Protein 2HQV (pdb70)

Organism: Agrobacterium fabrum (strain C58 / ATCC 33970) (NCBI:txid176299)

Nearest PDB structures (foldseek):
  2hqv-assembly1_A-2  TM=1.006E+00  e=1.613E-30  Agrobacterium fabrum str. C58
  2ph0-assembly1_A  TM=9.388E-01  e=8.895E-14  Pectobacterium carotovorum
  6u9j-assembly1_A  TM=9.010E-01  e=1.055E-13  Escherichia coli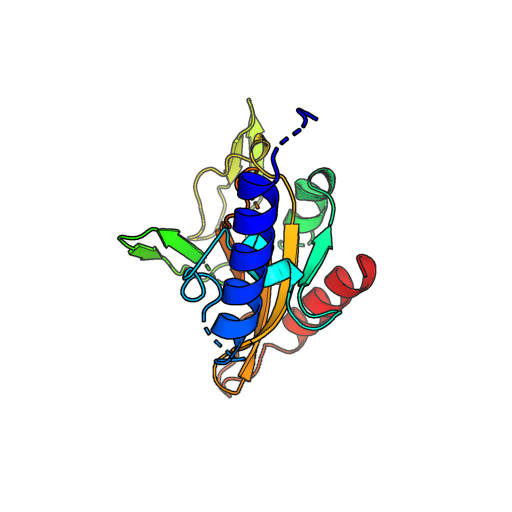 O157:H7
  2ovi-assembly1_D  TM=9.198E-01  e=8.897E-12  Escherichia coli O157:H7
  2j0p-assembly1_A  TM=7.782E-01  e=1.618E-04  Yersinia enterocolitica

InterPro domains:
  IPR010413 Intracellular heme transport protein HutX-like [PF06228] (32-168)
  IPR010413 Intracellular heme transport protein HutX-like [PIRSF030840] (1-173)
  IPR010413 Intracellular heme transport protein HutX-like [TIGR04108] (19-168)
  IPR010413 Intracellular heme transport protein HutX-like [cd16829] (27-169)
  IPR053733 Heme Transport and Utilization Superfamily [G3DSA:3.40.1570.10] (1-174)
  IPR053733 Heme Transport and Utilization Superfamily [SSF144064] (4-171)

CATH classification: 3.40.1570.10

B-factor: mean 42.01, std 12.91, range [23.33, 75.44]

Structure (mmCIF, N/CA/C/O backbone):
data_2HQV
#
_entry.id   2HQV
#
_cell.length_a   66.239
_cell.length_b   72.322
_cell.length_c   104.726
_cell.angle_alpha   90.00
_cell.angle_beta   90.00
_cell.angle_gamma   90.00
#
_symmetry.space_group_name_H-M   'I 2 2 2'
#
loop_
_entity.id
_entity.type
_entity.pdbx_description
1 polymer AGR_C_4470p
2 water water
#
loop_
_atom_site.group_PDB
_atom_site.id
_atom_site.type_symbol
_atom_site.label_atom_id
_atom_site.label_alt_id
_atom_site.label_comp_id
_atom_site.label_asym_id
_atom_site.label_entity_id
_atom_site.label_seq_id
_atom_site.pdbx_PDB_ins_code
_atom_site.Cartn_x
_atom_site.Cartn_y
_atom_site.Cartn_z
_atom_site.occupancy
_atom_site.B_iso_or_equiv
_atom_site.auth_seq_id
_atom_site.auth_comp_id
_atom_site.auth_asym_id
_atom_site.auth_atom_id
_atom_site.pdbx_PDB_model_num
ATOM 1 N N . ALA A 1 11 ? 32.104 20.801 56.017 1.00 73.95 11 ALA A N 1
ATOM 2 C CA . ALA A 1 11 ? 30.931 21.238 56.827 1.00 73.81 11 ALA A CA 1
ATOM 3 C C . ALA A 1 11 ? 31.130 20.885 58.298 1.00 73.53 11 ALA A C 1
ATOM 4 O O . ALA A 1 11 ? 31.236 21.769 59.149 1.00 73.42 11 ALA A O 1
ATOM 6 N N . TYR A 1 12 ? 31.181 19.588 58.589 1.00 73.08 12 TYR A N 1
ATOM 7 C CA . TYR A 1 12 ? 31.366 19.116 59.957 1.00 72.37 12 TYR A CA 1
ATOM 8 C C . TYR A 1 12 ? 32.776 19.457 60.431 1.00 71.21 12 TYR A C 1
ATOM 9 O O . TYR A 1 12 ? 33.716 19.479 59.638 1.00 71.43 12 TYR A O 1
ATOM 18 N N . PRO A 1 13 ? 32.940 19.740 61.733 1.00 69.98 13 PRO A N 1
ATOM 19 C CA . PRO A 1 13 ? 34.268 20.075 62.251 1.00 68.92 13 PRO A CA 1
ATOM 20 C C . PRO A 1 13 ? 35.287 18.960 62.030 1.00 67.11 13 PRO A C 1
ATOM 21 O O . PRO A 1 13 ? 34.944 17.777 62.041 1.00 65.55 13 PRO A O 1
ATOM 33 N N . SER A 1 15 ? 38.932 16.935 63.040 1.00 60.01 15 SER A N 1
ATOM 34 C CA . SER A 1 15 ? 39.658 16.549 64.243 1.00 58.18 15 SER A CA 1
ATOM 35 C C . SER A 1 15 ? 41.134 16.587 63.861 1.00 58.00 15 SER A C 1
ATOM 36 O O . SER A 1 15 ? 41.473 16.495 62.680 1.00 56.98 15 SER A O 1
ATOM 39 N N . ILE A 1 16 ? 42.005 16.735 64.854 1.00 57.69 16 ILE A N 1
ATOM 40 C CA . ILE A 1 16 ? 43.442 16.792 64.608 1.00 56.72 16 ILE A CA 1
ATOM 41 C C . ILE A 1 16 ? 43.923 15.586 63.807 1.00 55.95 16 ILE A C 1
ATOM 42 O O . ILE A 1 16 ? 44.702 15.725 62.864 1.00 54.12 16 ILE A O 1
ATOM 47 N N . ALA A 1 17 ? 43.449 14.404 64.182 1.00 55.47 17 ALA A N 1
ATOM 48 C CA . ALA A 1 17 ? 43.839 13.176 63.502 1.00 55.56 17 ALA A CA 1
ATOM 49 C C . ALA A 1 17 ? 43.315 13.133 62.070 1.00 55.03 17 ALA A C 1
ATOM 50 O O . ALA A 1 17 ? 44.011 12.671 61.166 1.00 53.59 17 ALA A O 1
ATOM 52 N N . ALA A 1 18 ? 42.090 13.610 61.872 1.00 54.17 18 ALA A N 1
ATOM 53 C CA . ALA A 1 18 ? 41.475 13.614 60.545 1.00 56.10 18 ALA A CA 1
ATOM 54 C C . ALA A 1 18 ? 42.232 14.530 59.588 1.00 56.27 18 ALA A C 1
ATOM 55 O O . ALA A 1 18 ? 42.458 14.177 58.430 1.00 56.26 18 ALA A O 1
ATOM 57 N N . GLN A 1 19 ? 42.615 15.706 60.076 1.00 56.48 19 GLN A N 1
ATOM 58 C CA . GLN A 1 19 ? 43.356 16.666 59.263 1.00 57.10 19 GLN A CA 1
ATOM 59 C C . GLN A 1 19 ? 44.726 16.067 58.958 1.00 57.99 19 GLN A C 1
ATOM 60 O O . GLN A 1 19 ? 45.209 16.120 57.825 1.00 56.09 19 GLN A O 1
ATOM 66 N N . LYS A 1 20 ? 45.343 15.497 59.989 1.00 58.39 20 LYS A N 1
ATOM 67 C CA . LYS A 1 20 ? 46.644 14.860 59.861 1.00 60.01 20 LYS A CA 1
ATOM 68 C C . LYS A 1 20 ? 46.549 13.759 58.807 1.00 60.26 20 LYS A C 1
ATOM 69 O O . LYS A 1 20 ? 47.434 13.615 57.963 1.00 59.13 20 LYS A O 1
ATOM 75 N N . ASN A 1 21 ? 45.469 12.985 58.864 1.00 60.84 21 ASN A N 1
ATOM 76 C CA . ASN A 1 21 ? 45.250 11.909 57.903 1.00 62.67 21 ASN A CA 1
ATOM 77 C C . ASN A 1 21 ? 45.171 12.506 56.501 1.00 63.23 21 ASN A C 1
ATOM 78 O O . ASN A 1 21 ? 45.675 11.923 55.539 1.00 62.11 21 ASN A O 1
ATOM 83 N N . ASP A 1 22 ? 44.536 13.671 56.396 1.00 63.65 22 ASP A N 1
ATOM 84 C CA . ASP A 1 22 ? 44.406 14.367 55.122 1.00 64.78 22 ASP A CA 1
ATOM 85 C C . ASP A 1 22 ? 45.774 14.829 54.635 1.00 64.21 22 ASP A C 1
ATOM 86 O O . ASP A 1 22 ? 46.163 14.557 53.502 1.00 62.87 22 ASP A O 1
ATOM 91 N N . ASP A 1 23 ? 46.491 15.539 55.501 1.00 64.13 23 ASP A N 1
ATOM 92 C CA . ASP A 1 23 ? 47.816 16.040 55.166 1.00 65.30 23 ASP A CA 1
ATOM 93 C C . ASP A 1 23 ? 48.702 14.908 54.665 1.00 65.18 23 ASP A C 1
ATOM 94 O O . ASP A 1 23 ? 49.372 15.045 53.644 1.00 64.90 23 ASP A O 1
ATOM 99 N N . ASP A 1 24 ? 48.699 13.791 55.387 1.00 65.19 24 ASP A N 1
ATOM 100 C CA . ASP A 1 24 ? 49.496 12.631 55.006 1.00 65.73 24 ASP A CA 1
ATOM 101 C C . ASP A 1 24 ? 49.019 12.079 53.664 1.00 65.58 24 ASP A C 1
ATOM 102 O O . ASP A 1 24 ? 49.820 11.600 52.860 1.00 64.73 24 ASP A O 1
ATOM 107 N N . ARG A 1 25 ? 47.713 12.153 53.424 1.00 65.15 25 ARG A N 1
ATOM 108 C CA . ARG A 1 25 ? 47.147 11.669 52.173 1.00 65.65 25 ARG A CA 1
ATOM 109 C C . ARG A 1 25 ? 47.733 12.474 51.018 1.00 65.66 25 ARG A C 1
ATOM 110 O O . ARG A 1 25 ? 48.268 11.908 50.065 1.00 65.46 25 ARG A O 1
ATOM 112 N N . GLN A 1 26 ? 47.636 13.798 51.110 1.00 66.14 26 GLN A N 1
ATOM 113 C CA . GLN A 1 26 ? 48.166 14.672 50.070 1.00 66.62 26 GLN A CA 1
ATOM 114 C C . GLN A 1 26 ? 49.656 14.420 49.892 1.00 66.29 26 GLN A C 1
ATOM 115 O O . GLN A 1 26 ? 50.172 14.465 48.775 1.00 65.14 26 GLN A O 1
ATOM 121 N N . ALA A 1 27 ? 50.343 14.155 51.000 1.00 64.90 27 ALA A N 1
ATOM 122 C CA . ALA A 1 27 ? 51.775 13.887 50.965 1.00 64.63 27 ALA A CA 1
ATOM 123 C C . ALA A 1 27 ? 52.062 12.679 50.075 1.00 63.96 27 ALA A C 1
ATOM 124 O O . ALA A 1 27 ? 52.948 12.726 49.217 1.00 63.83 27 ALA A O 1
ATOM 126 N N . ARG A 1 28 ? 51.311 11.600 50.286 1.00 62.56 28 ARG A N 1
ATOM 127 C CA . ARG A 1 28 ? 51.474 10.381 49.498 1.00 61.35 28 ARG A CA 1
ATOM 128 C C . ARG A 1 28 ? 51.142 10.674 48.038 1.00 59.52 28 ARG A C 1
ATOM 129 O O . ARG A 1 28 ? 51.790 10.159 47.126 1.00 57.43 28 ARG A O 1
ATOM 137 N N . ALA A 1 29 ? 50.121 11.499 47.829 1.00 57.31 29 ALA A N 1
ATOM 138 C CA . ALA A 1 29 ? 49.707 11.880 46.486 1.00 57.73 29 ALA A CA 1
ATOM 139 C C . ALA A 1 29 ? 50.911 12.484 45.769 1.00 57.09 29 ALA A C 1
ATOM 140 O O . ALA A 1 29 ? 51.390 11.946 44.771 1.00 58.05 29 ALA A O 1
ATOM 142 N N . LEU A 1 30 ? 51.402 13.600 46.295 1.00 56.97 30 LEU A N 1
ATOM 143 C CA . LEU A 1 30 ? 52.556 14.277 45.718 1.00 56.63 30 LEU A CA 1
ATOM 144 C C . LEU A 1 30 ? 53.733 13.323 45.527 1.00 56.79 30 LEU A C 1
ATOM 145 O O . LEU A 1 30 ? 54.334 13.268 44.451 1.00 55.31 30 LEU A O 1
ATOM 150 N N . ALA A 1 31 ? 54.056 12.572 46.576 1.00 57.00 31 ALA A N 1
ATOM 151 C CA . ALA A 1 31 ? 55.169 11.632 46.533 1.00 58.01 31 ALA A CA 1
ATOM 152 C C . ALA A 1 31 ? 54.990 10.569 45.457 1.00 58.73 31 ALA A C 1
ATOM 153 O O . ALA A 1 31 ? 55.938 10.239 44.739 1.00 57.82 31 ALA A O 1
ATOM 155 N N . ALA A 1 32 ? 53.775 10.037 45.347 1.00 58.74 32 ALA A N 1
ATOM 156 C CA . ALA A 1 32 ? 53.478 9.010 44.357 1.00 59.29 32 ALA A CA 1
ATOM 157 C C . ALA A 1 32 ? 53.629 9.555 42.943 1.00 60.07 32 ALA A C 1
ATOM 158 O O . ALA A 1 32 ? 53.986 8.819 42.019 1.00 59.98 32 ALA A O 1
ATOM 160 N N . LEU A 1 33 ? 53.363 10.847 42.775 1.00 60.49 33 LEU A N 1
ATOM 161 C CA . LEU A 1 33 ? 53.478 11.479 41.466 1.00 61.41 33 LEU A CA 1
ATOM 162 C C . LEU A 1 33 ? 54.926 11.415 40.975 1.00 63.26 33 LEU A C 1
ATOM 163 O O . LEU A 1 33 ? 55.230 11.821 39.851 1.00 62.65 33 LEU A O 1
ATOM 168 N N . ALA A 1 34 ? 55.813 10.907 41.830 1.00 65.56 34 ALA A N 1
ATOM 169 C CA . ALA A 1 34 ? 57.230 10.769 41.499 1.00 67.37 34 ALA A CA 1
ATOM 170 C C . ALA A 1 34 ? 57.362 10.259 40.069 1.00 69.01 34 ALA A C 1
ATOM 171 O O . ALA A 1 34 ? 58.152 10.784 39.283 1.00 70.53 34 ALA A O 1
ATOM 173 N N . GLU A 1 35 ? 56.591 9.225 39.741 1.00 69.25 35 GLU A N 1
ATOM 174 C CA . GLU A 1 35 ? 56.596 8.673 38.391 1.00 69.48 35 GLU A CA 1
ATOM 175 C C . GLU A 1 35 ? 55.759 9.645 37.558 1.00 69.43 35 GLU A C 1
ATOM 176 O O . GLU A 1 35 ? 54.646 9.328 37.137 1.00 69.18 35 GLU A O 1
ATOM 178 N N . LYS A 1 36 ? 56.313 10.836 37.348 1.00 68.92 36 LYS A N 1
ATOM 179 C CA . LYS A 1 36 ? 55.664 11.913 36.608 1.00 68.02 36 LYS A CA 1
ATOM 180 C C . LYS A 1 36 ? 54.725 11.506 35.474 1.00 67.45 36 LYS A C 1
ATOM 181 O O . LYS A 1 36 ? 53.567 11.913 35.460 1.00 67.78 36 LYS A O 1
ATOM 183 N N . PRO A 1 37 ? 55.206 10.708 34.503 1.00 67.24 37 PRO A N 1
ATOM 184 C CA . PRO A 1 37 ? 54.333 10.299 33.397 1.00 67.10 37 PRO A CA 1
ATOM 185 C C . PRO A 1 37 ? 53.483 9.067 33.710 1.00 66.46 37 PRO A C 1
ATOM 186 O O . PRO A 1 37 ? 53.208 8.762 34.870 1.00 65.55 37 PRO A O 1
ATOM 190 N N . GLU A 1 42 ? 50.289 6.343 34.964 1.00 54.54 42 GLU A N 1
ATOM 191 C CA . GLU A 1 42 ? 48.831 6.302 34.960 1.00 54.70 42 GLU A CA 1
ATOM 192 C C . GLU A 1 42 ? 48.268 7.002 36.196 1.00 54.86 42 GLU A C 1
ATOM 193 O O . GLU A 1 42 ? 48.671 6.703 37.321 1.00 56.09 42 GLU A O 1
ATOM 195 N N . ALA A 1 43 ? 47.337 7.930 35.981 1.00 54.14 43 ALA A N 1
ATOM 196 C CA . ALA A 1 43 ? 46.715 8.690 37.065 1.00 54.12 43 ALA A CA 1
ATOM 197 C C . ALA A 1 43 ? 45.988 7.789 38.058 1.00 55.04 43 ALA A C 1
ATOM 198 O O . ALA A 1 43 ? 46.009 8.033 39.267 1.00 53.94 43 ALA A O 1
ATOM 200 N N . ILE A 1 44 ? 45.328 6.758 37.541 1.00 55.35 44 ILE A N 1
ATOM 201 C CA . ILE A 1 44 ? 44.599 5.821 38.389 1.00 57.03 44 ILE A CA 1
ATOM 202 C C . ILE A 1 44 ? 45.616 5.033 39.215 1.00 57.95 44 ILE A C 1
ATOM 203 O O . ILE A 1 44 ? 45.458 4.873 40.429 1.00 57.43 44 ILE A O 1
ATOM 208 N N . ALA A 1 45 ? 46.656 4.544 38.544 1.00 58.54 45 ALA A N 1
ATOM 209 C CA . ALA A 1 45 ? 47.711 3.795 39.210 1.00 59.80 45 ALA A CA 1
ATOM 210 C C . ALA A 1 45 ? 48.163 4.569 40.434 1.00 60.63 45 ALA A C 1
ATOM 211 O O . ALA A 1 45 ? 48.379 3.988 41.494 1.00 61.04 45 ALA A O 1
ATOM 213 N N . ALA A 1 46 ? 48.314 5.882 40.281 1.00 61.91 46 ALA A N 1
ATOM 214 C CA . ALA A 1 46 ? 48.733 6.719 41.386 1.00 61.80 46 ALA A CA 1
ATOM 215 C C . ALA A 1 46 ? 47.579 6.727 42.373 1.00 63.15 46 ALA A C 1
ATOM 216 O O . ALA A 1 46 ? 47.074 7.782 42.725 1.00 62.99 46 ALA A O 1
ATOM 218 N N . LYS A 1 47 ? 47.177 5.545 42.822 1.00 64.68 47 LYS A N 1
ATOM 219 C CA . LYS A 1 47 ? 46.080 5.392 43.758 1.00 64.57 47 LYS A CA 1
ATOM 220 C C . LYS A 1 47 ? 46.604 4.931 45.101 1.00 65.46 47 LYS A C 1
ATOM 221 O O . LYS A 1 47 ? 45.935 4.190 45.828 1.00 66.17 47 LYS A O 1
ATOM 223 N N . ALA A 1 48 ? 47.806 5.376 45.429 1.00 64.99 48 ALA A N 1
ATOM 224 C CA . ALA A 1 48 ? 48.458 5.012 46.668 1.00 64.63 48 ALA A CA 1
ATOM 225 C C . ALA A 1 48 ? 47.622 5.556 47.785 1.00 64.59 48 ALA A C 1
ATOM 226 O O . ALA A 1 48 ? 47.487 4.946 48.859 1.00 66.06 48 ALA A O 1
ATOM 228 N N . GLU A 1 49 ? 47.005 6.698 47.522 1.00 63.54 49 GLU A N 1
ATOM 229 C CA . GLU A 1 49 ? 46.217 7.378 48.535 1.00 61.77 49 GLU A CA 1
ATOM 230 C C . GLU A 1 49 ? 44.738 7.674 48.390 1.00 61.70 49 GLU A C 1
ATOM 231 O O . GLU A 1 49 ? 43.930 7.274 49.221 1.00 60.64 49 GLU A O 1
ATOM 233 N N . VAL A 1 50 ? 44.402 8.458 47.369 1.00 59.52 50 VAL A N 1
ATOM 234 C CA . VAL A 1 50 ? 43.024 8.902 47.178 1.00 57.14 50 VAL A CA 1
ATOM 235 C C . VAL A 1 50 ? 42.419 8.785 45.787 1.00 54.83 50 VAL A C 1
ATOM 236 O O . VAL A 1 50 ? 42.856 7.974 44.961 1.00 54.35 50 VAL A O 1
ATOM 238 N N . ALA A 1 51 ? 41.405 9.608 45.545 1.00 52.63 51 ALA A N 1
ATOM 239 C CA . ALA A 1 51 ? 40.709 9.633 44.266 1.00 51.99 51 ALA A CA 1
ATOM 240 C C . ALA A 1 51 ? 41.445 10.282 43.083 1.00 50.38 51 ALA A C 1
ATOM 241 O O . ALA A 1 51 ? 42.172 11.265 43.242 1.00 49.40 51 ALA A O 1
ATOM 243 N N . PRO A 1 52 ? 41.221 9.748 41.873 1.00 49.03 52 PRO A N 1
ATOM 244 C CA . PRO A 1 52 ? 41.836 10.252 40.645 1.00 48.52 52 PRO A CA 1
ATOM 245 C C . PRO A 1 52 ? 41.782 11.775 40.523 1.00 47.42 52 PRO A C 1
ATOM 246 O O . PRO A 1 52 ? 42.769 12.406 40.158 1.00 46.06 52 PRO A O 1
ATOM 250 N N . ALA A 1 53 ? 40.633 12.364 40.837 1.00 47.36 53 ALA A N 1
ATOM 251 C CA . ALA A 1 53 ? 40.479 13.817 40.753 1.00 48.29 53 ALA A CA 1
ATOM 252 C C . ALA A 1 53 ? 41.462 14.552 41.665 1.00 49.97 53 ALA A C 1
ATOM 253 O O . ALA A 1 53 ? 41.759 15.735 41.461 1.00 48.21 53 ALA A O 1
ATOM 255 N N . GLU A 1 54 ? 41.968 13.854 42.674 1.00 50.17 54 GLU A N 1
ATOM 256 C CA . GLU A 1 54 ? 42.911 14.467 43.601 1.00 52.21 54 GLU A CA 1
ATOM 257 C C . GLU A 1 54 ? 44.323 14.475 43.021 1.00 51.03 54 GLU A C 1
ATOM 258 O O . GLU A 1 54 ? 45.121 15.359 43.327 1.00 51.29 54 GLU A O 1
ATOM 264 N N . ILE A 1 55 ? 44.620 13.496 42.173 1.00 49.24 55 ILE A N 1
ATOM 265 C CA . ILE A 1 55 ? 45.926 13.407 41.533 1.00 48.49 55 ILE A CA 1
ATOM 266 C C . ILE A 1 55 ? 45.919 14.401 40.360 1.00 47.07 55 ILE A C 1
ATOM 267 O O . ILE A 1 55 ? 46.942 15.001 40.022 1.00 43.11 55 ILE A O 1
ATOM 272 N N . LEU A 1 56 ? 44.746 14.577 39.760 1.00 45.63 56 LEU A N 1
ATOM 273 C CA . LEU A 1 56 ? 44.565 15.508 38.655 1.00 44.50 56 LEU A CA 1
ATOM 274 C C . LEU A 1 56 ? 44.797 16.939 39.151 1.00 43.81 56 LEU A C 1
ATOM 275 O O . LEU A 1 56 ? 45.480 17.728 38.502 1.00 39.68 56 LEU A O 1
ATOM 280 N N . ALA A 1 57 ? 44.234 17.265 40.310 1.00 44.16 57 ALA A N 1
ATOM 281 C CA . ALA A 1 57 ? 44.388 18.605 40.877 1.00 46.45 57 ALA A CA 1
ATOM 282 C C . ALA A 1 57 ? 45.830 18.876 41.318 1.00 46.16 57 ALA A C 1
ATOM 283 O O . ALA A 1 57 ? 46.175 19.994 41.694 1.00 45.34 57 ALA A O 1
ATOM 285 N N . ILE A 1 58 ? 46.669 17.848 41.252 1.00 46.43 58 ILE A N 1
ATOM 286 C CA . ILE A 1 58 ? 48.063 17.966 41.662 1.00 47.51 58 ILE A CA 1
ATOM 287 C C . ILE A 1 58 ? 49.056 18.050 40.490 1.00 46.50 58 ILE A C 1
ATOM 288 O O . ILE A 1 58 ? 50.247 18.313 40.686 1.00 45.59 58 ILE A O 1
ATOM 293 N N . LEU A 1 59 ? 48.557 17.847 39.274 1.00 44.63 59 LEU A N 1
ATOM 294 C CA . LEU A 1 59 ? 49.386 17.915 38.069 1.00 44.06 59 LEU A CA 1
ATOM 295 C C . LEU A 1 59 ? 49.806 19.356 37.782 1.00 42.34 59 LEU A C 1
ATOM 296 O O . LEU A 1 59 ? 49.204 20.298 38.298 1.00 39.53 59 LEU A O 1
ATOM 301 N N . PRO A 1 60 ? 50.838 19.547 36.941 1.00 41.86 60 PRO A N 1
ATOM 302 C CA . PRO A 1 60 ? 51.288 20.907 36.620 1.00 43.37 60 PRO A CA 1
ATOM 303 C C . PRO A 1 60 ? 50.125 21.788 36.146 1.00 43.15 60 PRO A C 1
ATOM 304 O O . PRO A 1 60 ? 49.214 21.313 35.467 1.00 41.39 60 PRO A O 1
ATOM 308 N N . GLN A 1 61 ? 50.157 23.068 36.506 1.00 42.98 61 GLN A N 1
ATOM 309 C CA . GLN A 1 61 ? 49.097 23.989 36.102 1.00 44.03 61 GLN A CA 1
ATOM 310 C C . GLN A 1 61 ? 48.893 23.907 34.591 1.00 41.98 61 GLN A C 1
ATOM 311 O O . GLN A 1 61 ? 49.856 23.918 33.830 1.00 38.39 61 GLN A O 1
ATOM 317 N N . GLY A 1 62 ? 47.636 23.803 34.171 1.00 39.91 62 GLY A N 1
ATOM 318 C CA . GLY A 1 62 ? 47.331 23.722 32.755 1.00 38.44 62 GLY A CA 1
ATOM 319 C C . GLY A 1 62 ? 47.169 22.310 32.223 1.00 37.19 62 GLY A C 1
ATOM 320 O O . GLY A 1 62 ? 46.563 22.108 31.171 1.00 33.92 62 GLY A O 1
ATOM 321 N N . ALA A 1 63 ? 47.707 21.332 32.947 1.00 36.30 63 ALA A N 1
ATOM 322 C CA . ALA A 1 63 ? 47.624 19.934 32.527 1.00 37.23 63 ALA A CA 1
ATOM 323 C C . ALA A 1 63 ? 46.235 19.340 32.773 1.00 35.77 63 ALA A C 1
ATOM 324 O O . ALA A 1 63 ? 45.837 18.382 32.115 1.00 35.37 63 ALA A O 1
ATOM 326 N N . ALA A 1 64 ? 45.510 19.917 33.725 1.00 37.06 64 ALA A N 1
ATOM 327 C CA . ALA A 1 64 ? 44.166 19.461 34.064 1.00 36.71 64 ALA A CA 1
ATOM 328 C C . ALA A 1 64 ? 43.252 20.673 34.217 1.00 36.81 64 ALA A C 1
ATOM 329 O O . ALA A 1 64 ? 43.222 21.314 35.265 1.00 37.04 64 ALA A O 1
ATOM 331 N N . VAL A 1 65 ? 42.518 20.990 33.156 1.00 36.52 65 VAL A N 1
ATOM 332 C CA . VAL A 1 65 ? 41.612 22.130 33.157 1.00 35.92 65 VAL A CA 1
ATOM 333 C C . VAL A 1 65 ? 40.190 21.598 33.170 1.00 36.23 65 VAL A C 1
ATOM 334 O O . VAL A 1 65 ? 39.799 20.853 32.271 1.00 32.75 65 VAL A O 1
ATOM 338 N N . SER A 1 66 ? 39.424 21.982 34.188 1.00 34.85 66 SER A N 1
ATOM 339 C CA . SER A 1 66 ? 38.042 21.527 34.328 1.00 37.13 66 SER A CA 1
ATOM 340 C C . SER A 1 66 ? 36.986 22.551 33.924 1.00 37.12 66 SER A C 1
ATOM 341 O O . SER A 1 66 ? 37.160 23.756 34.108 1.00 35.05 66 SER A O 1
ATOM 344 N N . ALA A 1 67 ? 35.887 22.046 33.375 1.00 36.50 67 ALA A N 1
ATOM 345 C CA . ALA A 1 67 ? 34.757 22.865 32.974 1.00 36.19 67 ALA A CA 1
ATOM 346 C C . ALA A 1 67 ? 33.627 22.407 33.888 1.00 37.33 67 ALA A C 1
ATOM 347 O O . ALA A 1 67 ? 33.656 21.283 34.387 1.00 35.82 67 ALA A O 1
ATOM 349 N N . PRO A 1 68 ? 32.627 23.270 34.134 1.00 37.53 68 PRO A N 1
ATOM 350 C CA . PRO A 1 68 ? 31.512 22.879 35.004 1.00 37.63 68 PRO A CA 1
ATOM 351 C C . PRO A 1 68 ? 30.611 21.830 34.338 1.00 37.60 68 PRO A C 1
ATOM 352 O O . PRO A 1 68 ? 30.445 21.821 33.115 1.00 36.61 68 PRO A O 1
ATOM 356 N N . ALA A 1 69 ? 30.040 20.947 35.149 1.00 36.34 69 ALA A N 1
ATOM 357 C CA . ALA A 1 69 ? 29.173 19.881 34.656 1.00 38.10 69 ALA A CA 1
ATOM 358 C C . ALA A 1 69 ? 28.071 20.354 33.702 1.00 38.41 69 ALA A C 1
ATOM 359 O O . ALA A 1 69 ? 27.655 19.610 32.814 1.00 36.94 69 ALA A O 1
ATOM 361 N N . ASP A 1 70 ? 27.603 21.586 33.876 1.00 38.35 70 ASP A N 1
ATOM 362 C CA . ASP A 1 70 ? 26.546 22.110 33.019 1.00 39.87 70 ASP A CA 1
ATOM 363 C C . ASP A 1 70 ? 26.978 22.284 31.561 1.00 38.58 70 ASP A C 1
ATOM 364 O O . ASP A 1 70 ? 26.151 22.551 30.697 1.00 38.92 70 ASP A O 1
ATOM 369 N N . ARG A 1 71 ? 28.270 22.132 31.288 1.00 37.13 71 ARG A N 1
ATOM 370 C CA . ARG A 1 71 ? 28.781 22.248 29.925 1.00 36.06 71 ARG A CA 1
ATOM 371 C C . ARG A 1 71 ? 28.750 20.888 29.200 1.00 35.32 71 ARG A C 1
ATOM 372 O O . ARG A 1 71 ? 29.205 20.773 28.058 1.00 33.43 71 ARG A O 1
ATOM 380 N N . PHE A 1 72 ? 28.195 19.872 29.860 1.00 32.90 72 PHE A N 1
ATOM 381 C CA . PHE A 1 72 ? 28.119 18.517 29.303 1.00 33.34 72 PHE A CA 1
ATOM 382 C C . PHE A 1 72 ? 27.663 18.479 27.840 1.00 33.45 72 PHE A C 1
ATOM 383 O O . PHE A 1 72 ? 28.397 18.011 26.970 1.00 30.84 72 PHE A O 1
ATOM 391 N N . ASP A 1 73 ? 26.457 18.974 27.575 1.00 33.37 73 ASP A N 1
ATOM 392 C CA . ASP A 1 73 ? 25.905 18.994 26.219 1.00 34.06 73 ASP A CA 1
ATOM 393 C C . ASP A 1 73 ? 26.745 19.781 25.210 1.00 32.85 73 ASP A C 1
ATOM 394 O O . ASP A 1 73 ? 26.941 19.335 24.080 1.00 33.89 73 ASP A O 1
ATOM 399 N N . ALA A 1 74 ? 27.229 20.953 25.606 1.00 29.80 74 ALA A N 1
ATOM 400 C CA . ALA A 1 74 ? 28.032 21.774 24.702 1.00 31.06 74 ALA A CA 1
ATOM 401 C C . ALA A 1 74 ? 29.326 21.063 24.324 1.00 30.74 74 ALA A C 1
ATOM 402 O O . ALA A 1 74 ? 29.746 21.073 23.160 1.00 28.54 74 ALA A O 1
ATOM 404 N N . ILE A 1 75 ? 29.959 20.444 25.313 1.00 30.13 75 ILE A N 1
ATOM 405 C CA . ILE A 1 75 ? 31.210 19.742 25.078 1.00 31.25 75 ILE A CA 1
ATOM 406 C C . ILE A 1 75 ? 31.001 18.501 24.218 1.00 31.18 75 ILE A C 1
ATOM 407 O O . ILE A 1 75 ? 31.783 18.238 23.300 1.00 29.66 75 ILE A O 1
ATOM 412 N N . TRP A 1 76 ? 29.944 17.746 24.498 1.00 31.00 76 TRP A N 1
ATOM 413 C CA . TRP A 1 76 ? 29.653 16.557 23.706 1.00 33.02 76 TRP A CA 1
ATOM 414 C C . TRP A 1 76 ? 29.393 16.961 22.251 1.00 33.30 76 TRP A C 1
ATOM 415 O O . TRP A 1 76 ? 29.923 16.352 21.328 1.00 31.86 76 TRP A O 1
ATOM 426 N N . ASN A 1 77 ? 28.573 17.989 22.051 1.00 33.81 77 ASN A N 1
ATOM 427 C CA . ASN A 1 77 ? 28.263 18.455 20.698 1.00 37.26 77 ASN A CA 1
ATOM 428 C C . ASN A 1 77 ? 29.550 18.888 19.997 1.00 35.47 77 ASN A C 1
ATOM 429 O O . ASN A 1 77 ? 29.766 18.600 18.818 1.00 33.21 77 ASN A O 1
ATOM 434 N N . GLU A 1 78 ? 30.400 19.580 20.741 1.00 33.52 78 GLU A N 1
ATOM 435 C CA . GLU A 1 78 ? 31.674 20.054 20.226 1.00 35.23 78 GLU A CA 1
ATOM 436 C C . GLU A 1 78 ? 32.519 18.871 19.742 1.00 33.45 78 GLU A C 1
ATOM 437 O O . GLU A 1 78 ? 33.003 18.852 18.604 1.00 31.50 78 GLU A O 1
ATOM 451 N N . ARG A 1 80 ? 31.614 15.940 18.898 1.00 30.48 80 ARG A N 1
ATOM 452 C CA . ARG A 1 80 ? 31.007 15.203 17.796 1.00 31.79 80 ARG A CA 1
ATOM 453 C C . ARG A 1 80 ? 31.552 15.699 16.455 1.00 33.12 80 ARG A C 1
ATOM 454 O O . ARG A 1 80 ? 31.451 15.011 15.444 1.00 31.98 80 ARG A O 1
ATOM 462 N N . GLY A 1 81 ? 32.134 16.894 16.451 1.00 34.67 81 GLY A N 1
ATOM 463 C CA . GLY A 1 81 ? 32.681 17.431 15.217 1.00 36.01 81 GLY A CA 1
ATOM 464 C C . GLY A 1 81 ? 34.167 17.157 15.088 1.00 37.19 81 GLY A C 1
ATOM 465 O O . GLY A 1 81 ? 34.791 17.561 14.109 1.00 37.29 81 GLY A O 1
ATOM 466 N N . TRP A 1 82 ? 34.731 16.453 16.067 1.00 34.65 82 TRP A N 1
ATOM 467 C CA . TRP A 1 82 ? 36.162 16.146 16.069 1.00 35.17 82 TRP A CA 1
ATOM 468 C C . TRP A 1 82 ? 36.562 14.970 15.188 1.00 35.15 82 TRP A C 1
ATOM 469 O O . TRP A 1 82 ? 37.748 14.714 15.001 1.00 34.26 82 TRP A O 1
ATOM 480 N N . GLY A 1 83 ? 35.586 14.254 14.647 1.00 36.77 83 GLY A N 1
ATOM 481 C CA . GLY A 1 83 ? 35.905 13.113 13.813 1.00 36.86 83 GLY A CA 1
ATOM 482 C C . GLY A 1 83 ? 36.013 11.858 14.658 1.00 37.67 83 GLY A C 1
ATOM 483 O O . GLY A 1 83 ? 35.386 11.762 15.711 1.00 38.53 83 GLY A O 1
ATOM 484 N N . GLU A 1 84 ? 36.813 10.896 14.214 1.00 38.47 84 GLU A N 1
ATOM 485 C CA . GLU A 1 84 ? 36.965 9.652 14.962 1.00 38.84 84 GLU A CA 1
ATOM 486 C C . GLU A 1 84 ? 37.889 9.809 16.167 1.00 35.61 84 GLU A C 1
ATOM 487 O O . GLU A 1 84 ? 39.080 10.061 16.021 1.00 36.61 84 GLU A O 1
ATOM 493 N N . ILE A 1 85 ? 37.327 9.663 17.359 1.00 32.20 85 ILE A N 1
ATOM 494 C CA . ILE A 1 85 ? 38.103 9.771 18.587 1.00 31.87 85 ILE A CA 1
ATOM 495 C C . ILE A 1 85 ? 38.233 8.382 19.215 1.00 29.67 85 ILE A C 1
ATOM 496 O O . ILE A 1 85 ? 37.871 7.380 18.601 1.00 27.67 85 ILE A O 1
ATOM 501 N N . LEU A 1 86 ? 38.769 8.308 20.426 1.00 28.54 86 LEU A N 1
ATOM 502 C CA . LEU A 1 86 ? 38.880 7.020 21.089 1.00 28.20 86 LEU A CA 1
ATOM 503 C C . LEU A 1 86 ? 38.140 7.097 22.419 1.00 27.42 86 LEU A C 1
ATOM 504 O O . LEU A 1 86 ? 38.501 7.877 23.296 1.00 27.91 86 LEU A O 1
ATOM 517 N N . ILE A 1 88 ? 37.079 5.523 25.933 1.00 27.93 88 ILE A N 1
ATOM 518 C CA . ILE A 1 88 ? 37.616 4.545 26.873 1.00 28.53 88 ILE A CA 1
ATOM 519 C C . ILE A 1 88 ? 36.863 4.490 28.200 1.00 28.79 88 ILE A C 1
ATOM 520 O O . ILE A 1 88 ? 36.640 5.508 28.852 1.00 26.18 88 ILE A O 1
ATOM 525 N N . VAL A 1 89 ? 36.468 3.283 28.579 1.00 27.77 89 VAL A N 1
ATOM 526 C CA . VAL A 1 89 ? 35.773 3.044 29.834 1.00 28.37 89 VAL A CA 1
ATOM 527 C C . VAL A 1 89 ? 36.663 2.027 30.525 1.00 29.07 89 VAL A C 1
ATOM 528 O O . VAL A 1 89 ? 37.109 1.069 29.893 1.00 28.31 89 VAL A O 1
ATOM 532 N N . GLN A 1 90 ? 36.928 2.237 31.808 1.00 28.48 90 GLN A N 1
ATOM 533 C CA . GLN A 1 90 ? 37.792 1.334 32.558 1.00 32.29 90 GLN A CA 1
ATOM 534 C C . GLN A 1 90 ? 37.269 0.986 33.947 1.00 31.34 90 GLN A C 1
ATOM 535 O O . GLN A 1 90 ? 36.761 1.843 34.664 1.00 33.05 90 GLN A O 1
ATOM 541 N N . THR A 1 91 ? 37.381 -0.286 34.307 1.00 30.22 91 THR A N 1
ATOM 542 C CA . THR A 1 91 ? 36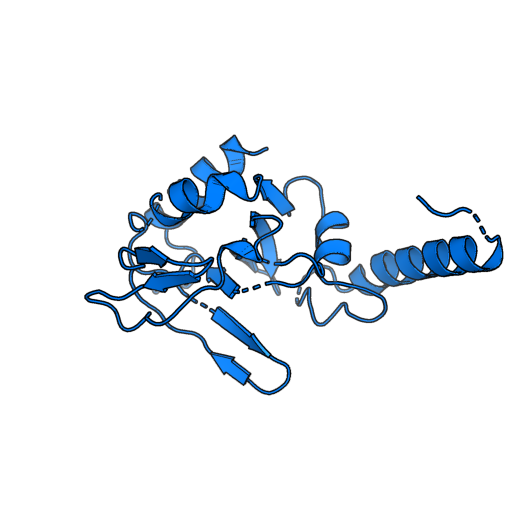.973 -0.761 35.625 1.00 29.70 91 THR A CA 1
ATOM 543 C C . THR A 1 91 ? 38.152 -1.593 36.084 1.00 29.94 91 THR A C 1
ATOM 544 O O . THR A 1 91 ? 39.142 -1.705 35.362 1.00 27.22 91 THR A O 1
ATOM 548 N N . GLY A 1 92 ? 38.059 -2.180 37.270 1.00 28.24 92 GLY A N 1
ATOM 549 C CA . GLY A 1 92 ? 39.162 -2.994 37.745 1.00 30.25 92 GLY A CA 1
ATOM 550 C C . GLY A 1 92 ? 39.323 -4.275 36.941 1.00 28.42 92 GLY A C 1
ATOM 551 O O . GLY A 1 92 ? 40.379 -4.901 36.981 1.00 28.14 92 GLY A O 1
ATOM 552 N N . ASP A 1 93 ? 38.279 -4.659 36.207 1.00 29.25 93 ASP A N 1
ATOM 553 C CA . ASP A 1 93 ? 38.291 -5.882 35.405 1.00 29.70 93 ASP A CA 1
ATOM 554 C C . ASP A 1 93 ? 38.485 -5.699 33.900 1.00 30.23 93 ASP A C 1
ATOM 555 O O . ASP A 1 93 ? 38.847 -6.651 33.197 1.00 25.36 93 ASP A O 1
ATOM 560 N N . ILE A 1 94 ? 38.230 -4.498 33.390 1.00 30.03 94 ILE A N 1
ATOM 561 C CA . ILE A 1 94 ? 38.362 -4.291 31.954 1.00 28.53 94 ILE A CA 1
ATOM 562 C C . ILE A 1 94 ? 38.568 -2.845 31.519 1.00 30.38 94 ILE A C 1
ATOM 563 O O . ILE A 1 94 ? 38.060 -1.911 32.146 1.00 29.35 94 ILE A O 1
ATOM 568 N N . VAL A 1 95 ? 39.329 -2.684 30.440 1.00 27.69 95 VAL A N 1
ATOM 569 C CA . VAL A 1 95 ? 39.573 -1.386 29.828 1.00 29.35 95 VAL A CA 1
ATOM 570 C C . VAL A 1 95 ? 39.055 -1.562 28.395 1.00 30.24 95 VAL A C 1
ATOM 571 O O . VAL A 1 95 ? 39.637 -2.305 27.601 1.00 26.98 95 VAL A O 1
ATOM 575 N N . LEU A 1 96 ? 37.941 -0.917 28.077 1.00 29.59 96 LEU A N 1
ATOM 576 C CA . LEU A 1 96 ? 37.369 -1.032 26.743 1.00 31.00 96 LEU A CA 1
ATOM 577 C C . LEU A 1 96 ? 37.697 0.228 25.948 1.00 32.33 96 LEU A C 1
ATOM 578 O O . LEU A 1 96 ? 37.359 1.345 26.353 1.00 32.46 96 LEU A O 1
ATOM 583 N N . GLU A 1 97 ? 38.372 0.041 24.820 1.00 30.67 97 GLU A N 1
ATOM 584 C CA . GLU A 1 97 ? 38.768 1.154 23.961 1.00 32.33 97 GLU A CA 1
ATOM 585 C C . GLU A 1 97 ? 38.054 0.995 22.631 1.00 32.79 97 GLU A C 1
ATOM 586 O O . GLU A 1 97 ? 38.244 0.007 21.926 1.00 30.82 97 GLU A O 1
ATOM 592 N N . VAL A 1 98 ? 37.225 1.980 22.304 1.00 32.54 98 VAL A N 1
ATOM 593 C CA . VAL A 1 98 ? 36.434 1.955 21.086 1.00 31.78 98 VAL A CA 1
ATOM 594 C C . VAL A 1 98 ? 36.656 3.186 20.220 1.00 31.86 98 VAL A C 1
ATOM 595 O O . VAL A 1 98 ? 36.389 4.311 20.642 1.00 29.00 98 VAL A O 1
ATOM 599 N N . PRO A 1 99 ? 37.178 2.988 19.003 1.00 31.92 99 PRO A N 1
ATOM 600 C CA . PRO A 1 99 ? 37.403 4.128 18.111 1.00 30.97 99 PRO A CA 1
ATOM 601 C C . PRO A 1 99 ? 36.095 4.407 17.373 1.00 30.65 99 PRO A C 1
ATOM 602 O O . PRO A 1 99 ? 35.364 3.477 17.024 1.00 28.20 99 PRO A O 1
ATOM 606 N N . GLY A 1 100 ? 35.788 5.678 17.152 1.00 30.55 100 GLY A N 1
ATOM 607 C CA . GLY A 1 100 ? 34.571 6.011 16.434 1.00 30.35 100 GLY A CA 1
ATOM 608 C C . GLY A 1 100 ? 34.162 7.455 16.610 1.00 31.33 100 GLY A C 1
ATOM 609 O O . GLY A 1 100 ? 34.739 8.167 17.426 1.00 29.15 100 GLY A O 1
ATOM 610 N N . HIS A 1 101 ? 33.190 7.894 15.816 1.00 32.10 101 HIS A N 1
ATOM 611 C CA . HIS A 1 101 ? 32.677 9.252 15.921 1.00 33.68 101 HIS A CA 1
ATOM 612 C C . HIS A 1 101 ? 31.667 9.235 17.059 1.00 33.24 101 HIS A C 1
ATOM 613 O O . HIS A 1 101 ? 31.007 8.226 17.288 1.00 32.25 101 HIS A O 1
ATOM 620 N N . LEU A 1 102 ? 31.556 10.333 17.791 1.00 31.27 102 LEU A N 1
ATOM 621 C CA . LEU A 1 102 ? 30.574 10.388 18.866 1.00 32.48 102 LEU A CA 1
ATOM 622 C C . LEU A 1 102 ? 29.204 10.666 18.257 1.00 33.80 102 LEU A C 1
ATOM 623 O O . LEU A 1 102 ? 29.034 11.637 17.514 1.00 28.95 102 LEU A O 1
ATOM 628 N N . PRO A 1 103 ? 28.206 9.813 18.552 1.00 34.62 103 PRO A N 1
ATOM 629 C CA . PRO A 1 103 ? 26.862 10.013 18.003 1.00 34.91 103 PRO A CA 1
ATOM 630 C C . PRO A 1 103 ? 26.032 11.004 18.803 1.00 35.39 103 PRO A C 1
ATOM 631 O O . PRO A 1 103 ? 26.408 11.404 19.905 1.00 33.23 103 PRO A O 1
ATOM 635 N N . GLU A 1 104 ? 24.894 11.391 18.239 1.00 34.71 104 GLU A N 1
ATOM 636 C CA . GLU A 1 104 ? 23.991 12.317 18.900 1.00 36.97 104 GLU A CA 1
ATOM 637 C C . GLU A 1 104 ? 23.337 11.567 20.047 1.00 36.72 104 GLU A C 1
ATOM 638 O O . GLU A 1 104 ? 23.191 10.343 19.995 1.00 36.69 104 GLU A O 1
ATOM 644 N N . GLY A 1 105 ? 22.948 12.298 21.082 1.00 35.37 105 GLY A N 1
ATOM 645 C CA . GLY A 1 105 ? 22.312 11.661 22.215 1.00 35.81 105 GLY A CA 1
ATOM 646 C C . GLY A 1 105 ? 21.000 12.327 22.582 1.00 35.95 105 GLY A C 1
ATOM 647 O O . GLY A 1 105 ? 20.794 13.505 22.308 1.00 35.10 105 GLY A O 1
ATOM 648 N N . THR A 1 106 ? 20.105 11.555 23.189 1.00 35.49 106 THR A N 1
ATOM 649 C CA . THR A 1 106 ? 18.820 12.066 23.643 1.00 36.75 106 THR A CA 1
ATOM 650 C C . THR A 1 106 ? 18.872 11.919 25.158 1.00 37.39 106 THR A C 1
ATOM 651 O O . THR A 1 106 ? 19.644 11.111 25.673 1.00 36.17 106 THR A O 1
ATOM 655 N N . GLU A 1 107 ? 18.058 12.680 25.876 1.00 35.14 107 GLU A N 1
ATOM 656 C CA . GLU A 1 107 ? 18.086 12.596 27.329 1.00 33.92 107 GLU A CA 1
ATOM 657 C C . GLU A 1 107 ? 16.743 12.354 28.010 1.00 34.58 107 GLU A C 1
ATOM 658 O O . GLU A 1 107 ? 15.718 12.918 27.621 1.00 31.51 107 GLU A O 1
ATOM 664 N N . SER A 1 108 ? 16.776 11.504 29.033 1.00 32.65 108 SER A N 1
ATOM 665 C CA . SER A 1 108 ? 15.605 11.189 29.841 1.00 32.99 108 SER A CA 1
ATOM 666 C C . SER A 1 108 ? 16.049 10.666 31.208 1.00 32.95 108 SER A C 1
ATOM 667 O O . SER A 1 108 ? 16.952 9.829 31.313 1.00 28.55 108 SER A O 1
ATOM 670 N N . HIS A 1 109 ? 15.416 11.194 32.250 1.00 31.74 109 HIS A N 1
ATOM 671 C CA . HIS A 1 109 ? 15.696 10.818 33.627 1.00 34.60 109 HIS A CA 1
ATOM 672 C C . HIS A 1 109 ? 17.172 10.675 34.021 1.00 34.00 109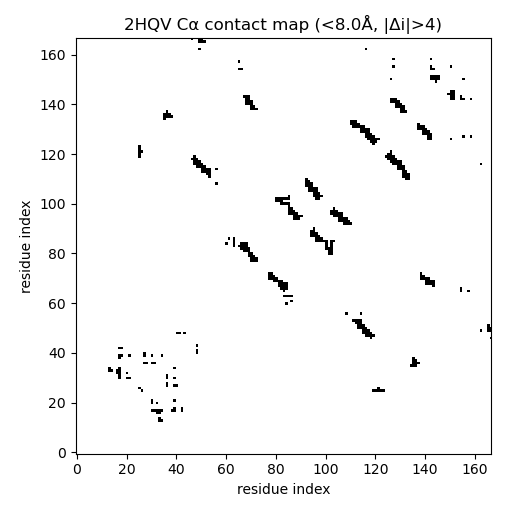 HIS A C 1
ATOM 673 O O . HIS A 1 109 ? 17.578 9.665 34.587 1.00 32.39 109 HIS A O 1
ATOM 680 N N . GLY A 1 110 ? 17.965 11.697 33.719 1.00 32.70 110 GLY A N 1
ATOM 681 C CA . GLY A 1 110 ? 19.367 11.682 34.097 1.00 34.61 110 GLY A CA 1
ATOM 682 C C . GLY A 1 110 ? 20.319 10.919 33.197 1.00 33.30 110 GLY A C 1
ATOM 683 O O . GLY A 1 110 ? 21.534 10.990 33.389 1.00 34.17 110 GLY A O 1
ATOM 684 N N . TRP A 1 111 ? 19.779 10.190 32.229 1.00 31.62 111 TRP A N 1
ATOM 685 C CA . TRP A 1 111 ? 20.609 9.423 31.312 1.00 31.91 111 TRP A CA 1
ATOM 686 C C . TRP A 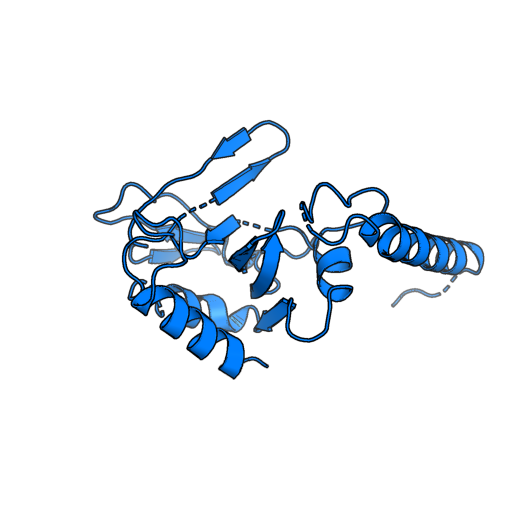1 111 ? 20.628 10.013 29.909 1.00 32.05 111 TRP A C 1
ATOM 687 O O . TRP A 1 111 ? 19.602 10.472 29.375 1.00 29.15 111 TRP 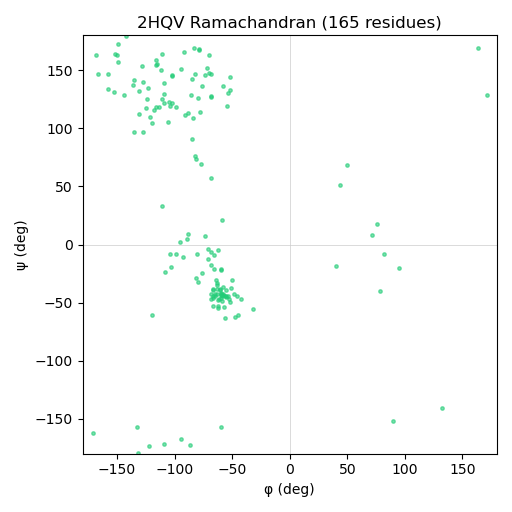A O 1
ATOM 698 N N . PHE A 1 112 ? 21.823 9.992 29.336 1.00 30.53 112 PHE A N 1
ATOM 699 C CA . PHE A 1 112 ? 22.099 10.492 28.004 1.00 32.09 112 PHE A CA 1
ATOM 700 C C . PHE A 1 112 ? 22.274 9.231 27.164 1.00 32.68 112 PHE A C 1
ATOM 701 O O . PHE A 1 112 ? 23.289 8.531 27.258 1.00 29.69 112 PHE A O 1
ATOM 709 N N . ASN A 1 113 ? 21.260 8.940 26.359 1.00 32.16 113 ASN A N 1
ATOM 710 C CA . ASN A 1 113 ? 21.240 7.761 25.516 1.00 33.56 113 ASN A CA 1
ATOM 711 C C . ASN A 1 113 ? 21.827 8.063 24.141 1.00 35.39 113 ASN A C 1
ATOM 712 O O . ASN A 1 113 ? 21.246 8.799 23.340 1.00 32.49 113 ASN A O 1
ATOM 717 N N . ILE A 1 114 ? 22.994 7.483 23.884 1.00 34.72 114 ILE A N 1
ATOM 718 C CA . ILE A 1 114 ? 23.705 7.705 22.633 1.00 38.69 114 ILE A CA 1
ATOM 719 C C . ILE A 1 114 ? 23.639 6.538 21.659 1.00 41.17 114 ILE A C 1
ATOM 720 O O . ILE A 1 114 ? 24.045 5.418 21.976 1.00 40.38 114 ILE A O 1
ATOM 725 N N . HIS A 1 115 ? 23.129 6.818 20.466 1.00 45.73 115 HIS A N 1
ATOM 726 C CA . HIS A 1 115 ? 23.003 5.818 19.415 1.00 48.82 115 HIS A CA 1
ATOM 727 C C . HIS A 1 115 ? 23.054 6.516 18.059 1.00 50.33 115 HIS A C 1
ATOM 728 O O . HIS A 1 115 ? 22.361 7.510 17.831 1.00 49.22 115 HIS A O 1
ATOM 735 N N . GLY A 1 116 ? 23.886 5.998 17.166 1.00 50.05 116 GLY A N 1
ATOM 736 C CA . GLY A 1 116 ? 24.006 6.584 15.844 1.00 50.64 116 GLY A CA 1
ATOM 737 C C . GLY A 1 116 ? 24.845 5.693 14.956 1.00 50.76 116 GLY A C 1
ATOM 738 O O . GLY A 1 116 ? 25.029 4.514 15.257 1.00 50.17 116 GLY A O 1
ATOM 739 N N . ASP A 1 117 ? 25.350 6.249 13.861 1.00 50.63 117 ASP A N 1
ATOM 740 C CA . ASP A 1 117 ? 26.185 5.483 12.947 1.00 51.35 117 ASP A CA 1
ATOM 741 C C . ASP A 1 117 ? 27.603 5.449 13.505 1.00 49.38 117 ASP A C 1
ATOM 742 O O . ASP A 1 117 ? 28.513 6.120 13.001 1.00 49.02 117 ASP A O 1
ATOM 747 N N . SER A 1 118 ? 27.775 4.661 14.559 1.00 44.87 118 SER A N 1
ATOM 748 C CA . SER A 1 118 ? 29.065 4.521 15.222 1.00 40.25 118 SER A CA 1
ATOM 749 C C . SER A 1 118 ? 29.035 3.333 16.161 1.00 36.53 118 SER A C 1
ATOM 750 O O . SER A 1 118 ? 27.994 3.014 16.736 1.00 35.75 118 SER A O 1
ATOM 753 N N . PRO A 1 119 ? 30.176 2.648 16.317 1.00 33.06 119 PRO A N 1
ATOM 754 C CA . PRO A 1 119 ? 30.204 1.497 17.221 1.00 33.25 119 PRO A CA 1
ATOM 755 C C . PRO A 1 119 ? 30.114 1.946 18.680 1.00 30.36 119 PRO A C 1
ATOM 756 O O . PRO A 1 119 ? 29.895 1.132 19.572 1.00 30.51 119 PRO A O 1
ATOM 760 N N . ILE A 1 120 ? 30.289 3.242 18.914 1.00 28.93 120 ILE A N 1
ATOM 761 C CA . ILE A 1 120 ? 30.203 3.791 20.267 1.00 28.35 120 ILE A CA 1
ATOM 762 C C . ILE A 1 120 ? 28.731 4.050 20.555 1.00 28.91 120 ILE A C 1
ATOM 763 O O . ILE A 1 120 ? 28.136 4.958 19.984 1.00 29.25 120 ILE A O 1
ATOM 768 N N . GLY A 1 121 ? 28.143 3.246 21.431 1.00 28.35 121 GLY A N 1
ATOM 769 C CA . GLY A 1 121 ? 26.745 3.428 21.768 1.00 30.39 121 GLY A CA 1
ATOM 770 C C . GLY A 1 121 ? 26.442 3.012 23.195 1.00 31.39 121 GLY A C 1
ATOM 771 O O . GLY A 1 121 ? 27.294 2.456 23.890 1.00 30.38 121 GLY A O 1
ATOM 772 N N . GLY A 1 122 ? 25.222 3.280 23.636 1.00 32.52 122 GLY A N 1
ATOM 773 C CA . GLY A 1 122 ? 24.852 2.916 24.986 1.00 30.92 122 GLY A CA 1
ATOM 774 C C . GLY A 1 122 ? 24.171 4.014 25.766 1.00 31.92 122 GLY A C 1
ATOM 775 O O . GLY A 1 122 ? 23.365 4.776 25.221 1.00 27.72 122 GLY A O 1
ATOM 776 N N . HIS A 1 123 ? 24.524 4.113 27.046 1.00 30.52 123 HIS A N 1
ATOM 777 C CA . HIS A 1 123 ? 23.892 5.081 27.933 1.00 31.07 123 HIS A CA 1
ATOM 778 C C . HIS A 1 123 ? 24.844 5.676 28.950 1.00 30.25 123 HIS A C 1
ATOM 779 O O . HIS A 1 123 ? 25.525 4.945 29.673 1.00 26.96 123 HIS A O 1
ATOM 786 N N . ILE A 1 124 ? 24.856 7.006 29.018 1.00 28.69 124 ILE A N 1
ATOM 787 C CA . ILE A 1 124 ? 25.707 7.728 29.950 1.00 28.18 124 ILE A CA 1
ATOM 788 C C . ILE A 1 124 ? 24.846 8.356 31.054 1.00 29.76 124 ILE A C 1
ATOM 789 O O . ILE A 1 124 ? 23.855 9.038 30.760 1.00 27.45 124 ILE A O 1
ATOM 794 N N . LYS A 1 125 ? 25.209 8.129 32.316 1.00 29.00 125 LYS A N 1
ATOM 795 C CA . LYS A 1 125 ? 24.434 8.702 33.415 1.00 31.96 125 LYS A CA 1
ATOM 796 C C . LYS A 1 125 ? 24.894 10.142 33.622 1.00 31.62 125 LYS A C 1
ATOM 797 O O . LYS A 1 125 ? 25.632 10.462 34.562 1.00 30.79 125 LYS A O 1
ATOM 803 N N . LYS A 1 126 ? 24.439 10.995 32.711 1.00 29.54 126 LYS A N 1
ATOM 804 C CA . LYS A 1 126 ? 24.769 12.408 32.685 1.00 32.42 126 LYS A CA 1
ATOM 805 C C . LYS A 1 126 ? 24.551 13.142 34.000 1.00 32.79 126 LYS A C 1
ATOM 806 O O . LYS A 1 126 ? 25.339 14.014 34.351 1.00 30.27 126 LYS A O 1
ATOM 812 N N . ASP A 1 127 ? 23.498 12.794 34.735 1.00 33.12 127 ASP A N 1
ATOM 813 C CA . ASP A 1 127 ? 23.242 13.495 35.985 1.00 36.30 127 ASP A CA 1
ATOM 814 C C . ASP A 1 127 ? 24.248 13.164 37.085 1.00 34.44 127 ASP A C 1
ATOM 815 O O . ASP A 1 127 ? 24.210 13.751 38.159 1.00 35.06 127 ASP A O 1
ATOM 820 N N . ASN A 1 128 ? 25.163 12.243 36.803 1.00 34.08 128 ASN A N 1
ATOM 821 C CA . ASN A 1 128 ? 26.202 11.868 37.769 1.00 35.16 128 ASN A CA 1
ATOM 822 C C . ASN A 1 128 ? 27.465 12.708 37.554 1.00 33.39 128 ASN A C 1
ATOM 823 O O . ASN A 1 128 ? 28.385 12.681 38.370 1.00 32.45 128 ASN A O 1
ATOM 828 N N . CYS A 1 129 ? 27.510 13.441 36.446 1.00 34.35 129 CYS A N 1
ATOM 829 C CA . CYS A 1 129 ? 28.685 14.241 36.113 1.00 33.41 129 CYS A CA 1
ATOM 830 C C . CYS A 1 129 ? 28.880 15.416 37.063 1.00 35.17 129 CYS A C 1
ATOM 831 O O . CYS A 1 129 ? 27.968 16.225 37.275 1.00 35.10 129 CYS A O 1
ATOM 834 N N . ALA A 1 130 ? 30.078 15.507 37.629 1.00 33.42 130 ALA A N 1
ATOM 835 C CA . ALA A 1 130 ? 30.395 16.571 38.572 1.00 35.32 130 ALA A CA 1
ATOM 836 C C . ALA A 1 130 ? 31.342 17.581 37.941 1.00 35.39 130 ALA A C 1
ATOM 837 O O . ALA A 1 130 ? 31.395 18.741 38.351 1.00 35.57 130 ALA A O 1
ATOM 839 N N . ALA A 1 131 ? 32.081 17.134 36.930 1.00 33.98 131 ALA A N 1
ATOM 840 C CA . ALA A 1 131 ? 33.035 17.993 36.248 1.00 32.34 131 ALA A CA 1
ATOM 841 C C . ALA A 1 131 ? 33.512 17.325 34.968 1.00 32.45 131 ALA A C 1
ATOM 842 O O . ALA A 1 131 ? 33.339 16.123 34.781 1.00 31.89 131 ALA A O 1
ATOM 844 N N . ILE A 1 132 ? 34.097 18.116 34.082 1.00 30.26 132 ILE A N 1
ATOM 845 C CA . ILE A 1 132 ? 34.635 17.610 32.826 1.00 30.88 132 ILE A CA 1
ATOM 846 C C . ILE A 1 132 ? 36.036 18.203 32.778 1.00 31.61 132 ILE A C 1
ATOM 847 O O . ILE A 1 132 ? 36.196 19.419 32.668 1.00 32.35 132 ILE A O 1
ATOM 852 N N . THR A 1 133 ? 37.043 17.343 32.885 1.00 29.69 133 THR A N 1
ATOM 853 C CA . THR A 1 133 ? 38.432 17.792 32.915 1.00 28.81 133 THR A CA 1
ATOM 854 C C . THR A 1 133 ? 39.246 17.433 31.683 1.00 29.87 133 THR A C 1
ATOM 855 O O . THR A 1 133 ? 39.339 16.262 31.304 1.00 24.03 133 THR A O 1
ATOM 859 N N . PHE A 1 134 ? 39.847 18.459 31.083 1.00 28.52 134 PHE A N 1
ATOM 860 C CA . PHE A 1 134 ? 40.682 18.296 29.902 1.00 29.57 134 PHE A CA 1
ATOM 861 C C . PHE A 1 134 ? 42.096 18.024 30.403 1.00 31.50 134 PHE A C 1
ATOM 862 O O . PHE A 1 134 ? 42.723 18.893 31.017 1.00 30.75 134 PHE A O 1
ATOM 870 N N . VAL A 1 135 ? 42.584 16.811 30.150 1.00 30.95 135 VAL A N 1
ATOM 871 C CA . VAL A 1 135 ? 43.908 16.397 30.602 1.00 29.44 135 VAL A CA 1
ATOM 872 C C . VAL A 1 135 ? 44.913 16.387 29.451 1.00 30.60 135 VAL A C 1
ATOM 873 O O . VAL A 1 135 ? 44.748 15.675 28.465 1.00 29.73 135 VAL A O 1
ATOM 877 N N . ASP A 1 136 ? 45.953 17.201 29.597 1.00 31.65 136 ASP A N 1
ATOM 878 C CA . ASP A 1 136 ? 46.995 17.349 28.586 1.00 31.54 136 ASP A CA 1
ATOM 879 C C . ASP A 1 136 ? 48.329 17.125 29.299 1.00 33.73 136 ASP A C 1
ATOM 880 O O . ASP A 1 136 ? 48.863 18.036 29.927 1.00 31.56 136 ASP A O 1
ATOM 885 N N . ARG A 1 137 ? 48.847 15.908 29.209 1.00 36.92 137 ARG A N 1
ATOM 886 C CA . ARG A 1 137 ? 50.089 15.594 29.879 1.00 42.27 137 ARG A CA 1
ATOM 887 C C . ARG A 1 137 ? 50.910 14.513 29.224 1.00 43.91 137 ARG A C 1
ATOM 888 O O . ARG A 1 137 ? 50.438 13.743 28.387 1.00 43.13 137 ARG A O 1
ATOM 896 N N . GLY A 1 138 ? 52.166 14.470 29.640 1.00 47.85 138 GLY A N 1
ATOM 897 C CA . GLY A 1 138 ? 53.082 13.472 29.145 1.00 51.66 138 GLY A CA 1
ATOM 898 C C . GLY A 1 138 ? 52.642 12.123 29.670 1.00 54.74 138 GLY A C 1
ATOM 899 O O . GLY A 1 138 ? 52.387 11.944 30.859 1.00 54.79 138 GLY A O 1
ATOM 900 N N . PHE A 1 139 ? 52.503 11.181 28.760 1.00 57.75 139 PHE A N 1
ATOM 901 C CA . PHE A 1 139 ? 52.125 9.835 29.108 1.00 56.40 139 PHE A CA 1
ATOM 902 C C . PHE A 1 139 ? 53.249 8.955 28.648 1.00 50.69 139 PHE A C 1
ATOM 903 O O . PHE A 1 139 ? 53.404 8.717 27.453 1.00 59.68 139 PHE A O 1
ATOM 905 N N . HIS A 1 140 ? 54.063 8.476 29.569 1.00 51.43 140 HIS A N 1
ATOM 906 C CA . HIS A 1 140 ? 55.133 7.609 29.120 1.00 33.95 140 HIS A CA 1
ATOM 907 C C . HIS A 1 140 ? 55.894 8.232 27.974 1.00 35.67 140 HIS A C 1
ATOM 908 O O . HIS A 1 140 ? 55.804 7.746 26.848 1.00 48.87 140 HIS A O 1
ATOM 915 N N . GLY A 1 141 ? 56.627 9.312 28.237 1.00 38.66 141 GLY A N 1
ATOM 916 C CA . GLY A 1 141 ? 57.374 9.957 27.172 1.00 32.19 141 GLY A CA 1
ATOM 917 C C . GLY A 1 141 ? 56.611 10.872 26.204 1.00 46.45 141 GLY A C 1
ATOM 918 O O . GLY A 1 141 ? 57.138 11.918 25.804 1.00 45.95 141 GLY A O 1
ATOM 919 N N . ARG A 1 142 ? 55.399 10.499 25.788 1.00 43.46 142 ARG A N 1
ATOM 920 C CA . ARG A 1 142 ? 54.639 11.361 24.864 1.00 46.70 142 ARG A CA 1
ATOM 921 C C . ARG A 1 142 ? 53.365 12.070 25.337 1.00 48.12 142 ARG A C 1
ATOM 922 O O . ARG A 1 142 ? 52.624 11.590 26.189 1.00 46.29 142 ARG A O 1
ATOM 924 N N . ARG A 1 143 ? 53.120 13.225 24.733 1.00 44.43 143 ARG A N 1
ATOM 925 C CA . ARG A 1 143 ? 51.937 14.013 25.039 1.00 41.63 143 ARG A CA 1
ATOM 926 C C . ARG A 1 143 ? 50.652 13.221 24.787 1.00 39.80 143 ARG A C 1
ATOM 927 O O . ARG A 1 143 ? 50.512 12.540 23.776 1.00 39.84 143 ARG A O 1
ATOM 935 N N . SER A 1 144 ? 49.722 13.330 25.727 1.00 39.03 144 SER A N 1
ATOM 936 C CA . SER A 1 144 ? 48.435 12.662 25.649 1.00 36.27 144 SER A CA 1
ATOM 937 C C . SER A 1 144 ? 47.348 13.699 25.951 1.00 34.64 144 SER A C 1
ATOM 938 O O . SER A 1 144 ? 47.446 14.458 26.921 1.00 32.28 144 SER A O 1
ATOM 941 N N . CYS A 1 145 ? 46.323 13.742 25.111 1.00 31.93 145 CYS A N 1
ATOM 942 C CA . CYS A 1 145 ? 45.224 14.683 25.300 1.00 29.62 145 CYS A CA 1
ATOM 943 C C . CYS A 1 145 ? 43.890 13.945 25.376 1.00 28.85 145 CYS A C 1
ATOM 944 O O . CYS A 1 145 ? 43.540 13.188 24.479 1.00 26.09 145 CYS A O 1
ATOM 947 N N . SER A 1 146 ? 43.141 14.182 26.446 1.00 27.46 146 SER 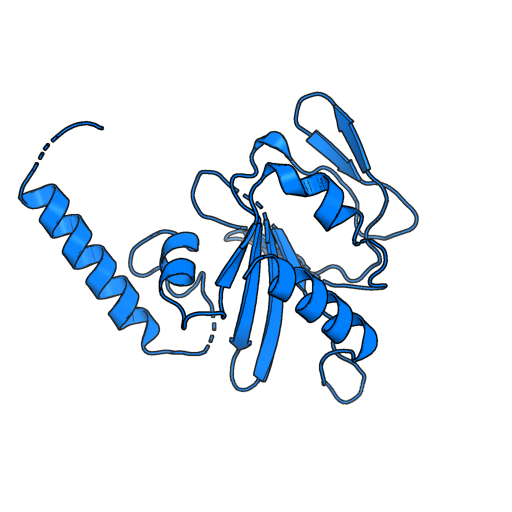A N 1
ATOM 948 C CA . SER A 1 146 ? 41.856 13.512 26.619 1.00 28.53 146 SER A CA 1
ATOM 949 C C . SER A 1 146 ? 40.878 14.367 27.415 1.00 28.37 146 SER A C 1
ATOM 950 O O . SER A 1 146 ? 41.264 15.340 28.074 1.00 27.12 146 SER A O 1
ATOM 953 N N . VAL A 1 147 ? 39.603 14.010 27.329 1.00 28.91 147 VAL A N 1
ATOM 954 C CA . VAL A 1 147 ? 38.558 14.723 28.044 1.00 27.74 147 VAL A CA 1
ATOM 955 C C . VAL A 1 147 ? 37.917 13.739 29.023 1.00 29.43 147 VAL A C 1
ATOM 956 O O . VAL A 1 147 ? 37.313 12.739 28.621 1.00 27.46 147 VAL A O 1
ATOM 960 N N . TRP A 1 148 ? 38.068 14.035 30.310 1.00 26.44 148 TRP A N 1
ATOM 961 C CA . TRP A 1 148 ? 37.548 13.194 31.376 1.00 28.36 148 TRP A CA 1
ATOM 962 C C . TRP A 1 148 ? 36.219 13.688 31.945 1.00 28.28 148 TRP A C 1
ATOM 963 O O . TRP A 1 148 ? 36.142 14.790 32.482 1.00 28.53 148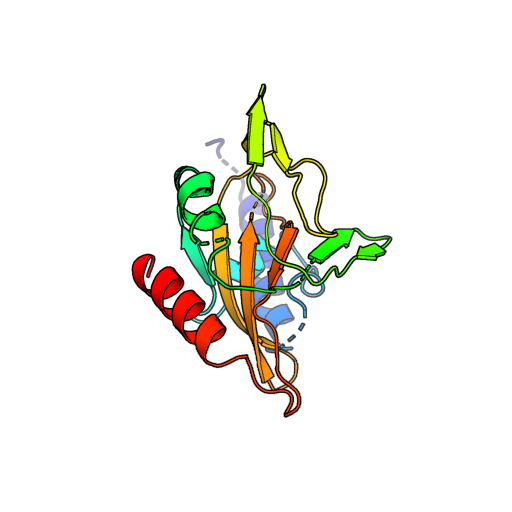 TRP A O 1
ATOM 974 N N . PHE A 1 149 ? 35.176 12.879 31.832 1.00 26.32 149 PHE A N 1
ATOM 975 C CA . PHE A 1 149 ? 33.896 13.249 32.414 1.00 29.14 149 PHE A CA 1
ATOM 976 C C . PHE A 1 149 ? 33.941 12.632 33.814 1.00 31.05 149 PHE A C 1
ATOM 977 O O . PHE A 1 149 ? 33.918 11.413 33.965 1.00 31.14 149 PHE A O 1
ATOM 993 N N . ASN A 1 151 ? 32.769 11.952 37.883 1.00 33.81 151 ASN A N 1
ATOM 994 C CA . ASN A 1 151 ? 31.561 11.745 38.673 1.00 36.78 151 ASN A CA 1
ATOM 995 C C . ASN A 1 151 ? 31.750 12.463 40.016 1.00 39.02 151 ASN A C 1
ATOM 996 O O . ASN A 1 151 ? 32.797 13.065 40.262 1.00 37.54 151 ASN A O 1
ATOM 1001 N N . ALA A 1 152 ? 30.743 12.399 40.880 1.00 39.82 152 ALA A N 1
ATOM 1002 C CA . ALA A 1 152 ? 30.813 13.063 42.177 1.00 42.86 152 ALA A CA 1
ATOM 1003 C C . ALA A 1 152 ? 31.878 12.466 43.093 1.00 42.91 152 ALA A C 1
ATOM 1004 O O . ALA A 1 152 ? 32.338 13.124 44.025 1.00 44.46 152 ALA A O 1
ATOM 1006 N N . ALA A 1 153 ? 32.280 11.230 42.822 1.00 43.11 153 ALA A N 1
ATOM 1007 C CA . ALA A 1 153 ? 33.293 10.571 43.640 1.00 42.87 153 ALA A CA 1
ATOM 1008 C C . ALA A 1 153 ? 34.734 10.830 43.180 1.00 42.56 153 ALA A C 1
ATOM 1009 O O . ALA A 1 153 ? 35.668 10.192 43.665 1.00 42.03 153 ALA A O 1
ATOM 1011 N N . GLY A 1 154 ? 34.915 11.751 42.240 1.00 40.66 154 GLY A N 1
ATOM 1012 C CA . GLY A 1 154 ? 36.257 12.069 41.779 1.00 40.93 154 GLY A CA 1
ATOM 1013 C C . GLY A 1 154 ? 36.911 11.064 40.851 1.00 39.74 154 GLY A C 1
ATOM 1014 O O . GLY A 1 154 ? 38.132 11.076 40.676 1.00 38.91 154 GLY A O 1
ATOM 1015 N N . GLY A 1 155 ? 36.106 10.188 40.260 1.00 37.37 155 GLY A N 1
ATOM 1016 C CA . GLY A 1 155 ? 36.640 9.208 39.336 1.00 34.91 155 GLY A CA 1
ATOM 1017 C C . GLY A 1 155 ? 36.163 9.545 37.937 1.00 31.99 155 GLY A C 1
ATOM 1018 O O . GLY A 1 155 ? 35.239 10.333 37.774 1.00 31.53 155 GLY A O 1
ATOM 1019 N N . ALA A 1 156 ? 36.790 8.967 36.919 1.00 31.63 156 ALA A N 1
ATOM 1020 C CA . ALA A 1 156 ? 36.370 9.238 35.547 1.00 30.36 156 ALA A CA 1
ATOM 1021 C C . ALA A 1 156 ? 35.252 8.278 35.148 1.00 29.20 156 ALA A C 1
ATOM 1022 O O . ALA A 1 156 ? 35.386 7.066 35.309 1.00 26.85 156 ALA A O 1
ATOM 1032 N N . PHE A 1 158 ? 34.140 8.127 32.057 1.00 26.13 158 PHE A N 1
ATOM 1033 C CA . PHE A 1 158 ? 34.687 7.645 30.795 1.00 26.72 158 PHE A CA 1
ATOM 1034 C C . PHE A 1 158 ? 35.631 8.732 30.318 1.00 26.87 158 PHE A C 1
ATOM 1035 O O . PHE A 1 158 ? 35.628 9.841 30.865 1.00 26.15 158 PHE A O 1
ATOM 1043 N N . LYS A 1 159 ? 36.438 8.417 29.309 1.00 25.98 159 LYS A N 1
ATOM 1044 C CA . LYS A 1 159 ? 37.414 9.368 28.782 1.00 27.41 159 LYS A CA 1
ATOM 1045 C C . LYS A 1 159 ? 37.392 9.378 27.258 1.00 27.68 159 LYS A C 1
ATOM 1046 O O . LYS A 1 159 ? 37.243 8.341 26.635 1.00 26.50 159 LYS A O 1
ATOM 1052 N N . ILE A 1 160 ? 37.545 10.551 26.660 1.00 28.00 160 ILE A N 1
ATOM 1053 C CA . ILE A 1 160 ? 37.583 10.655 25.206 1.00 27.87 160 ILE A CA 1
ATOM 1054 C C . ILE A 1 160 ? 39.009 11.104 24.875 1.00 28.92 160 ILE A C 1
ATOM 1055 O O . ILE A 1 160 ? 39.444 12.174 25.306 1.00 26.78 160 ILE A O 1
ATOM 1060 N N . PHE A 1 161 ? 39.730 10.278 24.127 1.00 26.37 161 PHE A N 1
ATOM 1061 C CA . PHE A 1 161 ? 41.098 10.587 23.749 1.00 29.36 161 PHE A CA 1
ATOM 1062 C C . PHE A 1 161 ? 41.234 11.083 22.323 1.00 28.82 161 PHE A C 1
ATOM 1063 O O . PHE A 1 161 ? 40.506 10.651 21.432 1.00 25.28 161 PHE A O 1
ATOM 1071 N N . VAL A 1 162 ? 42.174 12.002 22.123 1.00 28.31 162 VAL A N 1
ATOM 1072 C CA . VAL A 1 162 ? 42.473 12.514 20.793 1.00 29.24 162 VAL A CA 1
ATOM 1073 C C . VAL A 1 162 ? 43.274 11.379 20.136 1.00 31.67 162 VAL A C 1
ATOM 1074 O O . VAL A 1 162 ? 44.152 10.791 20.765 1.00 28.07 162 VAL A O 1
ATOM 1078 N N . ARG A 1 163 ? 42.965 11.065 18.886 1.00 34.67 163 ARG A N 1
ATOM 1079 C CA . ARG A 1 163 ? 43.655 9.985 18.185 1.00 40.51 163 ARG A CA 1
ATOM 1080 C C . ARG A 1 163 ? 45.027 10.363 17.646 1.00 41.92 163 ARG A C 1
ATOM 1081 O O . ARG A 1 163 ? 45.394 11.533 17.604 1.00 37.07 163 ARG A O 1
ATOM 1089 N N . ARG A 1 164 ? 45.776 9.341 17.238 1.00 45.35 164 ARG A N 1
ATOM 1090 C CA . ARG A 1 164 ? 47.108 9.505 16.670 1.00 48.53 164 ARG A CA 1
ATOM 1091 C C . ARG A 1 164 ? 47.073 9.008 15.225 1.00 51.08 164 ARG A C 1
ATOM 1092 O O . ARG A 1 164 ? 46.238 8.172 14.871 1.00 51.89 164 ARG A O 1
ATOM 1100 N N . ASP A 1 165 ? 47.970 9.514 14.388 1.00 52.49 165 ASP A N 1
ATOM 1101 C CA . ASP A 1 165 ? 47.993 9.092 12.993 1.00 55.77 165 ASP A CA 1
ATOM 1102 C C . ASP A 1 165 ? 48.974 7.950 12.749 1.00 57.35 165 ASP A C 1
ATOM 1103 O O . ASP A 1 165 ? 49.453 7.319 13.694 1.00 56.29 165 ASP A O 1
ATOM 1108 N N . GLU A 1 166 ? 49.259 7.682 11.478 1.00 60.07 166 GLU A N 1
ATOM 1109 C CA . GLU A 1 166 ? 50.180 6.613 11.104 1.00 62.08 166 GLU A CA 1
ATOM 1110 C C . GLU A 1 166 ? 51.551 6.846 11.726 1.00 63.40 166 GLU A C 1
ATOM 1111 O O . GLU A 1 166 ? 52.169 5.922 12.258 1.00 63.90 166 GLU A O 1
ATOM 1113 N N . ASN A 1 167 ? 52.017 8.091 11.663 1.00 63.89 167 ASN A N 1
ATOM 1114 C CA . ASN A 1 167 ? 53.316 8.454 12.212 1.00 64.02 167 ASN A CA 1
ATOM 1115 C C . ASN A 1 167 ? 53.315 8.491 13.740 1.00 63.22 167 ASN A C 1
ATOM 1116 O O . ASN A 1 167 ? 54.293 8.905 14.358 1.00 63.49 167 ASN A O 1
ATOM 1121 N N . LYS A 1 168 ? 52.207 8.057 14.339 1.00 61.75 168 LYS A N 1
ATOM 1122 C CA . LYS A 1 168 ? 52.056 8.000 15.792 1.00 60.13 168 LYS A CA 1
ATOM 1123 C C . LYS A 1 168 ? 51.909 9.348 16.505 1.00 58.90 168 LYS A C 1
ATOM 1124 O O . LYS A 1 168 ? 51.923 9.404 17.737 1.00 58.72 168 LYS A O 1
ATOM 1126 N N . GLU A 1 169 ? 51.769 10.429 15.744 1.00 56.28 169 GLU A N 1
ATOM 1127 C CA . GLU A 1 169 ? 51.614 11.750 16.344 1.00 53.02 169 GLU A CA 1
ATOM 1128 C C . GLU A 1 169 ? 50.136 12.117 16.470 1.00 48.94 169 GLU A C 1
ATOM 1129 O O . GLU A 1 169 ? 49.307 11.662 15.686 1.00 45.11 169 GLU A O 1
ATOM 1135 N N . LEU A 1 170 ? 49.809 12.930 17.469 1.00 44.86 170 LEU A N 1
ATOM 1136 C CA . LEU A 1 170 ? 48.426 13.343 17.687 1.00 42.34 170 LEU A CA 1
ATOM 1137 C C . LEU A 1 170 ? 47.866 13.944 16.400 1.00 40.00 170 LEU A C 1
ATOM 1138 O O . LEU A 1 170 ? 48.504 14.788 15.779 1.00 39.49 170 LEU A O 1
ATOM 1143 N N . LEU A 1 171 ? 46.686 13.494 15.989 1.00 39.26 171 LEU A N 1
ATOM 1144 C CA . LEU A 1 171 ? 46.070 14.010 14.770 1.00 37.69 171 LEU A CA 1
ATOM 1145 C C . LEU A 1 171 ? 45.958 15.533 14.836 1.00 36.05 171 LEU A C 1
ATOM 1146 O O . LEU A 1 171 ? 45.302 16.088 15.720 1.00 33.24 171 LEU A O 1
ATOM 1151 N N . ALA A 1 172 ? 46.608 16.199 13.886 1.00 35.68 172 ALA A N 1
ATOM 1152 C CA . ALA A 1 172 ? 46.646 17.658 13.817 1.00 34.75 172 ALA A CA 1
ATOM 1153 C C . ALA A 1 172 ? 45.314 18.387 13.962 1.00 34.13 172 ALA A C 1
ATOM 1154 O O . ALA A 1 172 ? 45.129 19.168 14.895 1.00 32.70 172 ALA A O 1
ATOM 1156 N N . GLY A 1 173 ? 44.392 18.149 13.034 1.00 34.57 173 GLY A N 1
ATOM 1157 C CA . GLY A 1 173 ? 43.104 18.820 13.088 1.00 34.74 173 GLY A CA 1
ATOM 1158 C C . GLY A 1 173 ? 42.338 18.615 14.384 1.00 33.45 173 GLY A C 1
ATOM 1159 O O . GLY A 1 173 ? 41.776 19.557 14.950 1.00 32.43 173 GLY A O 1
ATOM 1160 N N . GLN A 1 174 ? 42.314 17.375 14.853 1.00 31.55 174 GLN A N 1
ATOM 1161 C CA . GLN A 1 174 ? 41.609 17.031 16.084 1.00 31.10 174 GLN A CA 1
ATOM 1162 C C . GLN A 1 174 ? 42.274 17.686 17.288 1.00 28.78 174 GLN A C 1
ATOM 1163 O O . GLN A 1 174 ? 41.606 18.261 18.144 1.00 27.55 174 GLN A O 1
ATOM 1169 N N . LEU A 1 175 ? 43.599 17.595 17.338 1.00 28.32 175 LEU A N 1
ATOM 1170 C CA . LEU A 1 175 ? 44.379 18.183 18.422 1.00 29.29 175 LEU A CA 1
ATOM 1171 C C . LEU A 1 175 ? 44.088 19.670 18.559 1.00 28.97 175 LEU A C 1
ATOM 1172 O O . LEU A 1 175 ? 43.896 20.167 19.664 1.00 27.57 175 LEU A O 1
ATOM 1177 N N . ALA A 1 176 ? 44.060 20.379 17.431 1.00 30.53 176 ALA A N 1
ATOM 1178 C CA . ALA A 1 176 ? 43.789 21.815 17.438 1.00 30.79 176 ALA A CA 1
ATOM 1179 C C . ALA A 1 176 ? 42.436 22.134 18.089 1.00 31.27 176 ALA A C 1
ATOM 1180 O O . ALA A 1 176 ? 42.322 23.087 18.866 1.00 29.31 176 ALA A O 1
ATOM 1182 N N . LYS A 1 177 ? 41.415 21.338 17.775 1.00 28.98 177 LYS A N 1
ATOM 1183 C CA . LYS A 1 177 ? 40.083 21.551 18.346 1.00 29.91 177 LYS A CA 1
ATOM 1184 C C . LYS A 1 177 ? 40.087 21.283 19.849 1.00 28.26 177 LYS A C 1
ATOM 1185 O O . LYS A 1 177 ? 39.417 21.973 20.616 1.00 24.94 177 LYS A O 1
ATOM 1191 N N . PHE A 1 178 ? 40.836 20.269 20.266 1.00 26.46 178 PHE A N 1
ATOM 1192 C CA . PHE A 1 178 ? 40.940 19.940 21.686 1.00 27.68 178 PHE A CA 1
ATOM 1193 C C . PHE A 1 178 ? 41.571 21.131 22.426 1.00 28.66 178 PHE A C 1
ATOM 1194 O O . PHE A 1 178 ? 41.015 21.647 23.401 1.00 29.08 178 PHE A O 1
ATOM 1202 N N . GLU A 1 179 ? 42.737 21.558 21.953 1.00 29.00 179 GLU A N 1
ATOM 1203 C CA . GLU A 1 179 ? 43.451 22.676 22.568 1.00 29.34 179 GLU A CA 1
ATOM 1204 C C . GLU A 1 179 ? 42.575 23.927 22.633 1.00 31.55 179 GLU A C 1
ATOM 1205 O O . GLU A 1 179 ? 42.526 24.615 23.650 1.00 31.20 179 GLU A O 1
ATOM 1211 N N . GLU A 1 180 ? 41.885 24.202 21.531 1.00 33.01 180 GLU A N 1
ATOM 1212 C CA . GLU A 1 180 ? 40.991 25.345 21.409 1.00 37.64 180 GLU A CA 1
ATOM 1213 C C . GLU A 1 180 ? 39.920 25.298 22.504 1.00 35.22 180 GLU A C 1
ATOM 1214 O O . GLU A 1 180 ? 39.735 26.253 23.255 1.00 35.13 180 GLU A O 1
ATOM 1220 N N . LEU A 1 181 ? 39.211 24.180 22.589 1.00 31.63 181 LEU A N 1
ATOM 1221 C CA . LEU A 1 181 ? 38.166 24.027 23.594 1.00 30.29 181 LEU A CA 1
ATOM 1222 C C . LEU A 1 181 ? 38.739 24.097 25.016 1.00 30.04 181 LEU A C 1
ATOM 1223 O O . LEU A 1 181 ? 38.207 24.815 25.875 1.00 25.75 181 LEU A O 1
ATOM 1228 N N . ARG A 1 182 ? 39.826 23.359 25.256 1.00 28.80 182 ARG A N 1
ATOM 1229 C CA . ARG A 1 182 ? 40.481 23.343 26.569 1.00 30.16 182 ARG A CA 1
ATOM 1230 C C . ARG A 1 182 ? 40.959 24.743 26.982 1.00 31.84 182 ARG A C 1
ATOM 1231 O O . ARG A 1 182 ? 40.739 25.162 28.119 1.00 29.95 182 ARG A O 1
ATOM 1239 N N . ASP A 1 183 ? 41.605 25.463 26.064 1.00 31.93 183 ASP A N 1
ATOM 1240 C CA . ASP A 1 183 ? 42.097 26.810 26.375 1.00 35.11 183 ASP A CA 1
ATOM 1241 C C . ASP A 1 183 ? 40.974 27.721 26.878 1.00 36.55 183 ASP A C 1
ATOM 1242 O O . ASP A 1 183 ? 41.176 28.521 27.791 1.00 33.29 183 ASP A O 1
ATOM 1247 N N . GLY A 1 184 ? 39.798 27.592 26.269 1.00 36.52 184 GLY A N 1
ATOM 1248 C CA . GLY A 1 184 ? 38.660 28.411 26.653 1.00 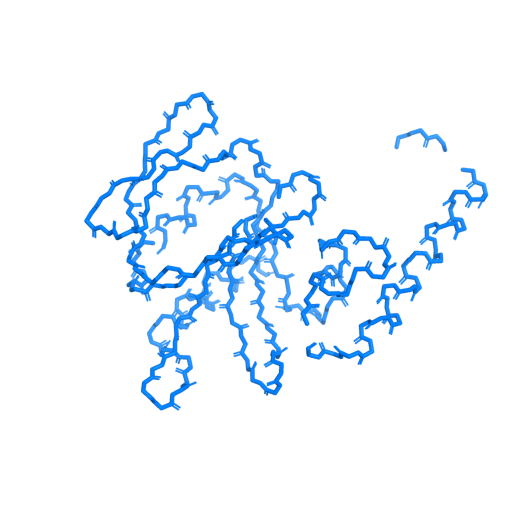38.97 184 GLY A CA 1
ATOM 1249 C C . GLY A 1 184 ? 38.211 28.277 28.095 1.00 40.13 184 GLY A C 1
ATOM 1250 O O . GLY A 1 184 ? 37.548 29.169 28.632 1.00 39.43 184 GLY A O 1
ATOM 1251 N N . PHE A 1 185 ? 38.567 27.165 28.729 1.00 40.17 185 PHE A N 1
ATOM 1252 C CA . PHE A 1 185 ? 38.189 26.919 30.114 1.00 42.10 185 PHE A CA 1
ATOM 1253 C C . PHE A 1 185 ? 39.318 27.262 31.074 1.00 43.63 185 PHE A C 1
ATOM 1254 O O . PHE A 1 185 ? 39.132 27.271 32.293 1.00 43.21 185 PHE A O 1
ATOM 1262 N N . ARG A 1 186 ? 40.487 27.552 30.514 1.00 45.20 186 ARG A N 1
ATOM 1263 C CA . ARG A 1 186 ? 41.651 27.906 31.312 1.00 49.24 186 ARG A CA 1
ATOM 1264 C C . ARG A 1 186 ? 41.574 29.388 31.655 1.00 51.19 186 ARG A C 1
ATOM 1265 O O . ARG A 1 186 ? 41.711 29.718 32.853 1.00 52.63 186 ARG A O 1
#

Secondary structure (DSSP, 8-state):
----HHHHHHHHHHHHHHHHHTTS---TTT--SSS-HHHHHTTSPTTSEEEEEGGGHHHHHH---S-SB--EE-SS-EE---BPPPPEEEETTEEEE-SSSS--EEE-GGG--EEEEEEEEETTEEEEEEE--TTS---EEEPPB-TTSSBPHHHHHHHHHHHHHH-

Solvent-accessible surface area: 9707 Å² total

Foldseek 3Di:
DDDDPVVVVLVVVLLVLLLVLCVVVAPLVVSVPHAASLSNLVVHPPLQKFKDFLVCVVVVLVLLVLFWWWFDDDPVDTDIFTWRFAAWDDDDQKTFGDDPIPDGDIDSSNQWGIKIWGWDHHPNRTWTWIWTGPRRYTGIITQDADPVRHGDDSSVVSSCVVRVVRD

Sequence (167 aa):
AYPSIAAQKNDDDRQARALAALAEKPEAIAAKAEVAPAEILAILPQGAAVSAPADRFDAIWNERGWGEILIVQTGDIVLEVPGHLPEGTESHGWFNIHGDSPIGGHIKKDNCAAITFVDRGFHGRRSCSVWFNAAGGAFKIFVRRDENKELLAGQLAKFEELRDGFR

Radius of gyration: 17.09 Å; Cα contacts (8 Å, |Δi|>4): 261; chains: 1; bounding box: 42×34×54 Å